Protein AF-A0A497MTV1-F1 (afdb_monomer_lite)

Radius of gyration: 14.75 Å; chains: 1; bounding box: 33×28×39 Å

pLDDT: mean 92.07, std 5.86, range [57.56, 97.12]

Foldseek 3Di:
DVLVVLVVVCVVCVVVVHQAADEQAQDDPVRVVVSCVSDDVVRYLFYHHRDPLQVVCVVVVHDPPDDDVRVVSSVVSVVVVVVD

Sequence (84 aa):
ESVRLSKLILEMAGKLGKPAYLVLNKVDREAARLLLEQVDKEKVLAVIPQSREIFLACLKGEEVDVQLGEVEKLADRLLSLLSR

Secondary structure (DSSP, 8-state):
-HHHHHHHHHHHHHHTT----EEEEEE-HHHHHHHHHHS-GGGEEEEEE--HHHHHHHHHT-------HHHHHHHHHHHHHHT-

Structure (mmCIF, N/CA/C/O backbone):
data_AF-A0A497MTV1-F1
#
_entry.id   AF-A0A497MTV1-F1
#
loop_
_atom_site.group_PDB
_atom_site.id
_atom_site.type_symbol
_atom_site.label_atom_id
_atom_site.label_alt_id
_atom_site.label_comp_id
_atom_site.label_asym_id
_atom_site.label_entity_id
_atom_site.label_seq_id
_atom_site.pdbx_PDB_ins_code
_atom_site.Cartn_x
_atom_site.Cartn_y
_atom_site.Cartn_z
_atom_site.occupancy
_atom_site.B_iso_or_equiv
_atom_site.auth_seq_id
_atom_site.auth_comp_id
_atom_site.auth_asym_id
_atom_site.auth_atom_id
_atom_site.pdbx_PDB_model_num
ATOM 1 N N . GLU A 1 1 ? 12.827 0.015 10.513 1.00 69.69 1 GLU A N 1
ATOM 2 C CA . GLU A 1 1 ? 12.580 1.476 10.525 1.00 69.69 1 GLU A CA 1
ATOM 3 C C . GLU A 1 1 ? 11.244 1.933 9.943 1.00 69.69 1 GLU A C 1
ATOM 5 O O . GLU A 1 1 ? 10.488 2.529 10.701 1.00 69.69 1 GLU A O 1
ATOM 10 N N . SER A 1 2 ? 10.899 1.655 8.677 1.00 81.25 2 SER A N 1
ATOM 11 C CA . SER A 1 2 ? 9.661 2.173 8.046 1.00 81.25 2 SER A CA 1
ATOM 12 C C . SER A 1 2 ? 8.381 1.895 8.851 1.00 81.25 2 SER A C 1
ATOM 14 O O . SER A 1 2 ? 7.632 2.821 9.136 1.00 81.25 2 SER A O 1
ATOM 16 N N . VAL A 1 3 ? 8.177 0.658 9.319 1.00 90.19 3 VAL A N 1
ATOM 17 C CA . VAL A 1 3 ? 7.004 0.274 10.133 1.00 90.19 3 VAL A CA 1
ATOM 18 C C . VAL A 1 3 ? 6.906 1.069 11.438 1.00 90.19 3 VAL A C 1
ATOM 20 O O . VAL A 1 3 ? 5.831 1.546 11.801 1.00 90.19 3 VAL A O 1
ATOM 23 N N . ARG A 1 4 ? 8.026 1.228 12.154 1.00 92.38 4 ARG A N 1
ATOM 24 C CA . ARG A 1 4 ? 8.071 1.965 13.427 1.00 92.38 4 ARG A CA 1
ATOM 25 C C . ARG A 1 4 ? 7.708 3.433 13.213 1.00 92.38 4 ARG A C 1
ATOM 27 O O . ARG A 1 4 ? 6.911 3.979 13.971 1.00 92.38 4 ARG A O 1
ATOM 34 N N . LEU A 1 5 ? 8.248 4.043 12.159 1.00 93.88 5 LEU A N 1
ATOM 35 C CA . LEU A 1 5 ? 7.948 5.424 11.796 1.00 93.88 5 LEU A CA 1
ATOM 36 C C . LEU A 1 5 ? 6.476 5.598 11.395 1.00 93.88 5 LEU A C 1
ATOM 38 O O . LEU A 1 5 ? 5.822 6.524 11.865 1.00 93.88 5 LEU A O 1
ATOM 42 N N . SER A 1 6 ? 5.929 4.684 10.591 1.00 93.75 6 SER A N 1
ATOM 43 C CA . SER A 1 6 ? 4.514 4.710 10.210 1.00 93.75 6 SER A CA 1
ATOM 44 C C . SER A 1 6 ? 3.585 4.640 11.425 1.00 93.75 6 SER A C 1
ATOM 46 O O . SER A 1 6 ? 2.614 5.390 11.481 1.00 93.75 6 SER A O 1
ATOM 48 N N . LYS A 1 7 ? 3.895 3.806 12.429 1.00 93.94 7 LYS A N 1
ATOM 49 C CA . LYS A 1 7 ? 3.125 3.748 13.686 1.00 93.94 7 LYS A CA 1
ATOM 50 C C . LYS A 1 7 ? 3.144 5.078 14.438 1.00 93.94 7 LYS A C 1
ATOM 52 O O . LYS A 1 7 ? 2.090 5.542 14.860 1.00 93.94 7 LYS A O 1
ATOM 57 N N . LEU A 1 8 ? 4.313 5.712 14.543 1.00 95.00 8 LEU A N 1
ATOM 58 C CA . LEU A 1 8 ? 4.446 7.022 15.183 1.00 95.00 8 LEU A CA 1
ATOM 59 C C . LEU A 1 8 ? 3.614 8.092 14.459 1.00 95.00 8 LEU A C 1
ATOM 61 O O . LEU A 1 8 ? 2.913 8.866 15.104 1.00 95.00 8 LEU A O 1
ATOM 65 N N . ILE A 1 9 ? 3.638 8.107 13.122 1.00 95.12 9 ILE A N 1
ATOM 66 C CA . ILE A 1 9 ? 2.841 9.046 12.318 1.00 95.12 9 ILE A CA 1
ATOM 67 C C . ILE A 1 9 ? 1.339 8.832 12.551 1.00 95.12 9 ILE A C 1
ATOM 69 O O . ILE A 1 9 ? 0.612 9.807 12.737 1.00 95.12 9 ILE A O 1
ATOM 73 N N . LEU A 1 10 ? 0.870 7.579 12.579 1.00 95.50 10 LEU A N 1
ATOM 74 C CA . LEU A 1 10 ? -0.535 7.266 12.865 1.00 95.50 10 LEU A CA 1
ATOM 75 C C . LEU A 1 10 ? -0.952 7.730 14.267 1.00 95.50 10 LEU A C 1
ATOM 77 O O . LEU A 1 10 ? -2.031 8.299 14.427 1.00 95.50 10 LEU A O 1
ATOM 81 N N . GLU A 1 11 ? -0.094 7.531 15.269 1.00 95.44 11 GLU A N 1
ATOM 82 C CA . GLU A 1 11 ? -0.331 8.005 16.635 1.00 95.44 11 GLU A CA 1
ATOM 83 C C . GLU A 1 11 ? -0.416 9.538 16.690 1.00 95.44 11 GLU A C 1
ATOM 85 O O . GLU A 1 11 ? -1.350 10.094 17.271 1.00 95.44 11 GLU A O 1
ATOM 90 N N . MET A 1 12 ? 0.529 10.233 16.050 1.00 97.12 12 MET A N 1
ATOM 91 C CA . MET A 1 12 ? 0.545 11.696 15.982 1.00 97.12 12 MET A CA 1
ATOM 92 C C . MET A 1 12 ? -0.700 12.249 15.285 1.00 97.12 12 MET A C 1
ATOM 94 O O . MET A 1 12 ? -1.315 13.189 15.785 1.00 97.12 12 MET A O 1
ATOM 98 N N . ALA A 1 13 ? -1.102 11.657 14.159 1.00 96.00 13 ALA A N 1
ATOM 99 C CA . ALA A 1 13 ? -2.313 12.051 13.448 1.00 96.00 13 ALA A CA 1
ATOM 100 C C . ALA A 1 13 ? -3.568 11.849 14.312 1.00 96.00 13 ALA A C 1
ATOM 102 O O . ALA A 1 13 ? -4.405 12.750 14.393 1.00 96.00 13 ALA A O 1
ATOM 103 N N . GLY A 1 14 ? -3.647 10.725 15.036 1.00 95.06 14 GLY A N 1
ATOM 104 C CA . GLY A 1 14 ? -4.718 10.447 15.994 1.00 95.06 14 GLY A CA 1
ATOM 105 C C . GLY A 1 14 ? -4.814 11.496 17.104 1.00 95.06 14 GLY A C 1
ATOM 106 O O . GLY A 1 14 ? -5.902 12.000 17.368 1.00 95.06 14 GLY A O 1
ATOM 107 N N . LYS A 1 15 ? -3.680 11.905 17.693 1.00 97.12 15 LYS A N 1
ATOM 108 C CA . LYS A 1 15 ? -3.633 12.983 18.704 1.00 97.12 15 LYS A CA 1
ATOM 109 C C . LYS A 1 15 ? -4.108 14.336 18.167 1.00 97.12 15 LYS A C 1
ATOM 111 O O . LYS A 1 15 ? -4.636 15.138 18.926 1.00 97.12 15 LYS A O 1
ATOM 116 N N . LEU A 1 16 ? -3.931 14.584 16.870 1.00 96.44 16 LEU A N 1
ATOM 117 C CA . LEU A 1 16 ? -4.386 15.799 16.189 1.00 96.44 16 LEU A CA 1
ATOM 118 C C . LEU A 1 16 ? -5.832 15.704 15.674 1.00 96.44 16 LEU A C 1
ATOM 120 O O . LEU A 1 16 ? -6.299 16.638 15.026 1.00 96.44 16 LEU A O 1
ATOM 124 N N . GLY A 1 17 ? -6.525 14.581 15.899 1.00 94.50 17 GLY A N 1
ATOM 125 C CA . GLY A 1 17 ? -7.867 14.345 15.364 1.00 94.50 17 GLY A CA 1
ATOM 126 C C . GLY A 1 17 ? -7.914 14.269 13.834 1.00 94.50 17 GLY A C 1
ATOM 127 O O . GLY A 1 17 ? -8.978 14.446 13.246 1.00 94.50 17 GLY A O 1
ATOM 128 N N . LYS A 1 18 ? -6.774 14.030 13.171 1.00 93.25 18 LYS A N 1
ATOM 129 C CA . LYS A 1 18 ? -6.691 13.926 11.710 1.00 93.25 18 LYS A CA 1
ATOM 130 C C . LYS A 1 18 ? -6.650 12.459 11.283 1.00 93.25 18 LYS A C 1
ATOM 132 O O . LYS A 1 18 ? -5.864 11.688 11.839 1.00 93.25 18 LYS A O 1
ATOM 137 N N . PRO A 1 19 ? -7.443 12.049 10.279 1.00 91.81 19 PRO A N 1
ATOM 138 C CA . PRO A 1 19 ? -7.341 10.702 9.746 1.00 91.81 19 PRO A CA 1
ATOM 139 C C . PRO A 1 19 ? -5.987 10.521 9.048 1.00 91.81 19 PRO A C 1
ATOM 141 O O . PRO A 1 19 ? -5.539 11.380 8.292 1.00 91.81 19 PRO A O 1
ATOM 144 N N . ALA A 1 20 ? -5.346 9.384 9.297 1.00 94.25 20 ALA A N 1
ATOM 145 C CA . ALA A 1 20 ? -4.135 8.962 8.610 1.00 94.25 20 ALA A CA 1
ATOM 146 C C . ALA A 1 20 ? -4.246 7.487 8.237 1.00 94.25 20 ALA A C 1
ATOM 148 O O . ALA A 1 20 ? -4.855 6.693 8.963 1.00 94.25 20 ALA A O 1
ATOM 149 N N . TYR A 1 21 ? -3.642 7.153 7.103 1.00 95.19 21 TYR A N 1
ATOM 150 C CA . TYR A 1 21 ? -3.717 5.846 6.475 1.00 95.19 21 TYR A CA 1
ATOM 151 C C . TYR A 1 21 ? -2.358 5.442 5.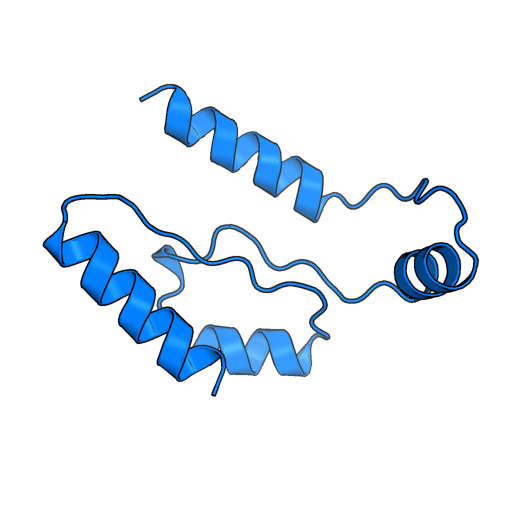898 1.00 95.19 21 TYR A C 1
ATOM 153 O O . TYR A 1 21 ? -1.451 6.265 5.774 1.00 95.19 21 TYR A O 1
ATOM 161 N N . LEU A 1 22 ? -2.227 4.171 5.534 1.00 95.69 22 LEU A N 1
ATOM 162 C CA . LEU A 1 22 ? -1.020 3.563 4.994 1.00 95.69 22 LEU A CA 1
ATOM 163 C C . LEU A 1 22 ? -1.258 3.052 3.573 1.00 95.69 22 LEU A C 1
ATOM 165 O O . LEU A 1 22 ? -2.321 2.521 3.256 1.00 95.69 22 LEU A O 1
ATOM 169 N N . VAL A 1 23 ? -0.228 3.148 2.737 1.00 96.12 23 VAL A N 1
ATOM 170 C CA . VAL A 1 23 ? -0.153 2.476 1.436 1.00 96.12 23 VAL A CA 1
ATOM 171 C C . VAL A 1 23 ? 1.129 1.658 1.425 1.00 96.12 23 VAL A C 1
ATOM 173 O O . VAL A 1 23 ? 2.220 2.206 1.594 1.00 96.12 23 VAL A O 1
ATOM 176 N N . LEU A 1 24 ? 1.007 0.343 1.253 1.00 95.50 24 LEU A N 1
ATOM 177 C CA . LEU A 1 24 ? 2.164 -0.542 1.139 1.00 95.50 24 LEU A CA 1
ATOM 178 C C . LEU A 1 24 ? 2.636 -0.524 -0.314 1.00 95.50 24 LEU A C 1
ATOM 180 O O . LEU A 1 24 ? 2.083 -1.225 -1.151 1.00 95.50 24 LEU A O 1
ATOM 184 N N . ASN A 1 25 ? 3.605 0.334 -0.622 1.00 94.06 25 ASN A N 1
ATOM 185 C CA . ASN A 1 25 ? 4.039 0.599 -1.993 1.00 94.06 25 ASN A CA 1
ATOM 186 C C . ASN A 1 25 ? 5.300 -0.185 -2.386 1.00 94.06 25 ASN A C 1
ATOM 188 O O . ASN A 1 25 ? 6.202 -0.337 -1.565 1.00 94.06 25 ASN A O 1
ATOM 192 N N . LYS A 1 26 ? 5.401 -0.576 -3.664 1.00 92.81 26 LYS A N 1
ATOM 193 C CA . LYS A 1 26 ? 6.555 -1.267 -4.270 1.00 92.81 26 LYS A CA 1
ATOM 194 C C . LYS A 1 26 ? 6.962 -2.536 -3.514 1.00 92.81 26 LYS A C 1
ATOM 196 O O . LYS A 1 26 ? 8.149 -2.795 -3.335 1.00 92.81 26 LYS A O 1
ATOM 201 N N . VAL A 1 27 ? 5.983 -3.310 -3.057 1.00 94.25 27 VAL A N 1
ATOM 202 C CA . VAL A 1 27 ? 6.227 -4.532 -2.279 1.00 94.25 27 VAL A CA 1
ATOM 203 C C . VAL A 1 27 ? 6.077 -5.778 -3.144 1.00 94.25 27 VAL A C 1
ATOM 205 O O . VAL A 1 27 ? 5.209 -5.844 -4.013 1.00 94.25 27 VAL A O 1
ATOM 208 N N . ASP A 1 28 ? 6.909 -6.787 -2.910 1.00 95.38 28 ASP A N 1
ATOM 209 C CA . ASP A 1 28 ? 6.625 -8.141 -3.382 1.00 95.38 28 ASP A CA 1
ATOM 210 C C . ASP A 1 28 ? 5.618 -8.845 -2.447 1.00 95.38 28 ASP A C 1
ATOM 212 O O . ASP A 1 28 ? 5.148 -8.280 -1.453 1.00 95.38 28 ASP A O 1
ATOM 216 N N . ARG A 1 29 ? 5.254 -10.091 -2.773 1.00 93.94 29 ARG A N 1
ATOM 217 C CA . ARG A 1 29 ? 4.263 -10.861 -2.003 1.00 93.94 29 ARG A CA 1
ATOM 218 C C . ARG A 1 29 ? 4.713 -11.158 -0.572 1.00 93.94 29 ARG A C 1
ATOM 220 O O . ARG A 1 29 ? 3.876 -11.163 0.330 1.00 93.94 29 ARG A O 1
ATOM 227 N N . GLU A 1 30 ? 5.996 -11.436 -0.366 1.00 95.12 30 GLU A N 1
ATOM 228 C CA . GLU A 1 30 ? 6.534 -11.783 0.949 1.00 95.12 30 GLU A CA 1
ATOM 229 C C . GLU A 1 30 ? 6.603 -10.538 1.833 1.00 95.12 30 GLU A C 1
ATOM 231 O O . GLU A 1 30 ? 6.053 -10.525 2.937 1.00 95.12 30 GLU A O 1
ATOM 236 N N . ALA A 1 31 ? 7.167 -9.453 1.303 1.00 93.50 31 ALA A N 1
ATOM 237 C CA . ALA A 1 31 ? 7.218 -8.159 1.962 1.00 93.50 31 ALA A CA 1
ATOM 238 C C . ALA A 1 31 ? 5.813 -7.644 2.304 1.00 93.50 31 ALA A C 1
ATOM 240 O O . ALA A 1 31 ? 5.583 -7.192 3.427 1.00 93.50 31 ALA A O 1
ATOM 241 N N . ALA A 1 32 ? 4.848 -7.755 1.383 1.00 94.75 32 ALA A N 1
ATOM 242 C CA . ALA A 1 32 ? 3.460 -7.372 1.637 1.00 94.75 32 ALA A CA 1
ATOM 243 C C . ALA A 1 32 ? 2.864 -8.146 2.820 1.00 94.75 32 ALA A C 1
ATOM 245 O O . ALA A 1 32 ? 2.260 -7.542 3.708 1.00 94.75 32 ALA A O 1
ATOM 246 N N . ARG A 1 33 ? 3.063 -9.469 2.861 1.00 95.12 33 ARG A N 1
ATOM 247 C CA . ARG A 1 33 ? 2.575 -10.318 3.953 1.00 95.12 33 ARG A CA 1
ATOM 248 C C . ARG A 1 33 ? 3.172 -9.899 5.295 1.00 95.12 33 ARG A C 1
ATOM 250 O O . ARG A 1 33 ? 2.419 -9.654 6.233 1.00 95.12 33 ARG A O 1
ATOM 257 N N . LEU A 1 34 ? 4.496 -9.766 5.366 1.00 93.44 34 LEU A N 1
ATOM 258 C CA . LEU A 1 34 ? 5.195 -9.387 6.596 1.00 93.44 34 LEU A CA 1
ATOM 259 C C . LEU A 1 34 ? 4.767 -8.000 7.093 1.00 93.44 34 LEU A C 1
ATOM 261 O O . LEU A 1 34 ? 4.558 -7.804 8.288 1.00 93.44 34 LEU A O 1
ATOM 265 N N . LEU A 1 35 ? 4.593 -7.033 6.189 1.00 93.81 35 LEU A N 1
ATOM 266 C CA . LEU A 1 35 ? 4.152 -5.687 6.556 1.00 93.81 35 LEU A CA 1
ATOM 267 C C . LEU A 1 35 ? 2.707 -5.680 7.068 1.00 93.81 35 LEU A C 1
ATOM 269 O O . LEU A 1 35 ? 2.435 -5.037 8.080 1.00 93.81 35 LEU A O 1
ATOM 273 N N . LEU A 1 36 ? 1.802 -6.429 6.427 1.00 94.06 36 LEU A N 1
ATOM 274 C CA . LEU A 1 36 ? 0.402 -6.566 6.850 1.00 94.06 36 LEU A CA 1
ATOM 275 C C . LEU A 1 36 ? 0.237 -7.244 8.217 1.00 94.06 36 LEU A C 1
ATOM 277 O O . LEU A 1 36 ? -0.789 -7.048 8.866 1.00 94.06 36 LEU A O 1
ATOM 281 N N . GLU A 1 37 ? 1.207 -8.046 8.656 1.00 94.19 37 GLU A N 1
ATOM 282 C CA . GLU A 1 37 ? 1.230 -8.637 10.001 1.00 94.19 37 GLU A CA 1
ATOM 283 C C . GLU A 1 37 ? 1.693 -7.633 11.073 1.00 94.19 37 GLU A C 1
ATOM 285 O O . GLU A 1 37 ? 1.390 -7.801 12.253 1.00 94.19 37 GLU A O 1
ATOM 290 N N . GLN A 1 38 ? 2.398 -6.565 10.684 1.00 93.06 38 GLN A N 1
ATOM 291 C CA . GLN A 1 38 ? 2.979 -5.600 11.622 1.00 93.06 38 GLN A CA 1
ATOM 292 C C . GLN A 1 38 ? 2.200 -4.288 11.757 1.00 93.06 38 GLN A C 1
ATOM 294 O O . GLN A 1 38 ? 2.474 -3.524 12.694 1.00 93.06 38 GLN A O 1
ATOM 299 N N . VAL A 1 39 ? 1.269 -4.001 10.846 1.00 91.62 39 VAL A N 1
ATOM 300 C CA . VAL A 1 39 ? 0.456 -2.775 10.836 1.00 91.62 39 VAL A CA 1
ATOM 301 C C . VAL A 1 39 ? -1.025 -3.077 11.046 1.00 91.62 39 VAL A C 1
ATOM 303 O O . VAL A 1 39 ? -1.485 -4.194 10.826 1.00 91.62 39 VAL A O 1
ATOM 306 N N . ASP A 1 40 ? -1.782 -2.061 11.454 1.00 91.75 40 ASP A N 1
ATOM 307 C CA . ASP A 1 40 ? -3.240 -2.145 11.491 1.00 91.75 40 ASP A CA 1
ATOM 308 C C . ASP A 1 40 ? -3.795 -2.215 10.060 1.00 91.75 40 ASP A C 1
ATOM 310 O O . ASP A 1 40 ? -3.641 -1.276 9.274 1.00 91.75 40 ASP A O 1
ATOM 314 N N . LYS A 1 41 ? -4.432 -3.339 9.720 1.00 91.31 41 LYS A N 1
ATOM 315 C CA . LYS A 1 41 ? -4.968 -3.607 8.379 1.00 91.31 41 LYS A CA 1
ATOM 316 C C . LYS A 1 41 ? -6.102 -2.656 8.004 1.00 91.31 41 LYS A C 1
ATOM 318 O O . LYS A 1 41 ? -6.217 -2.310 6.832 1.00 91.31 41 LYS A O 1
ATOM 323 N N . GLU A 1 42 ? -6.869 -2.167 8.976 1.00 91.75 42 GLU A N 1
ATOM 324 C CA . GLU A 1 42 ? -7.942 -1.189 8.742 1.00 91.75 42 GLU A CA 1
ATOM 325 C C . GLU A 1 42 ? -7.385 0.161 8.266 1.00 91.75 42 GLU A C 1
ATOM 327 O O . GLU A 1 42 ? -8.048 0.919 7.557 1.00 91.75 42 GLU A O 1
ATOM 332 N N . LYS A 1 43 ? -6.127 0.458 8.613 1.00 93.88 43 LYS A N 1
ATOM 333 C CA . LYS A 1 43 ? -5.424 1.672 8.187 1.00 93.88 43 LYS A CA 1
ATOM 334 C C . LYS A 1 43 ? -4.786 1.538 6.810 1.00 93.88 43 LYS A C 1
ATOM 336 O O . LYS A 1 43 ? -4.331 2.550 6.283 1.00 93.88 43 LYS A O 1
ATOM 341 N N . VAL A 1 44 ? -4.737 0.348 6.211 1.00 95.38 44 VAL A N 1
ATOM 342 C CA . VAL A 1 44 ? -4.131 0.138 4.890 1.00 95.38 44 VAL A CA 1
ATOM 343 C C . VAL A 1 44 ? -5.157 0.422 3.792 1.00 95.38 44 VAL A C 1
ATOM 345 O O . VAL A 1 44 ? -6.180 -0.255 3.686 1.00 95.38 44 VAL A O 1
ATOM 348 N N . LEU A 1 45 ? -4.882 1.422 2.948 1.00 95.62 45 LEU A N 1
ATOM 349 C CA . LEU A 1 45 ? -5.747 1.766 1.818 1.00 95.62 45 LEU A CA 1
ATOM 350 C C . LEU A 1 45 ? -5.511 0.896 0.595 1.00 95.62 45 LEU A C 1
ATOM 352 O O . LEU A 1 45 ? -6.478 0.541 -0.074 1.00 95.62 45 LEU A O 1
ATOM 356 N N . ALA A 1 46 ? -4.252 0.553 0.332 1.00 96.00 46 ALA A N 1
ATOM 357 C CA . ALA A 1 46 ? -3.855 -0.260 -0.804 1.00 96.00 46 ALA A CA 1
ATOM 358 C C . ALA A 1 46 ? -2.501 -0.937 -0.565 1.00 96.00 46 ALA A C 1
ATOM 360 O O . ALA A 1 46 ? -1.675 -0.478 0.233 1.00 96.00 46 ALA A O 1
ATOM 361 N N . VAL A 1 47 ? -2.280 -2.010 -1.320 1.00 95.75 47 VAL A N 1
ATOM 362 C CA . VAL A 1 47 ? -0.989 -2.676 -1.484 1.00 95.75 47 VAL A CA 1
ATOM 363 C C . VAL A 1 47 ? -0.639 -2.571 -2.961 1.00 95.75 47 VAL A C 1
ATOM 365 O O . VAL A 1 47 ? -1.350 -3.129 -3.786 1.00 95.75 47 VAL A O 1
ATOM 368 N N . ILE A 1 48 ? 0.411 -1.825 -3.292 1.00 95.19 48 ILE A N 1
ATOM 369 C CA . ILE A 1 48 ? 0.861 -1.610 -4.668 1.00 95.19 48 ILE A CA 1
ATOM 370 C C . ILE A 1 48 ? 2.085 -2.501 -4.895 1.00 95.19 48 ILE A C 1
ATOM 372 O O . ILE A 1 48 ? 3.116 -2.293 -4.237 1.00 95.19 48 ILE A O 1
ATOM 376 N N . PRO A 1 49 ? 1.996 -3.498 -5.791 1.00 93.62 49 PRO A N 1
ATOM 377 C CA . PRO A 1 49 ? 3.095 -4.415 -6.023 1.00 93.62 49 PRO A CA 1
ATOM 378 C C . PRO A 1 49 ? 4.286 -3.707 -6.673 1.00 93.62 49 PRO A C 1
ATOM 380 O O . PRO A 1 49 ? 4.148 -2.692 -7.360 1.00 93.62 49 PRO A O 1
ATOM 383 N N . GLN A 1 50 ? 5.483 -4.257 -6.491 1.00 93.19 50 GLN A N 1
ATOM 384 C CA . GLN A 1 50 ? 6.624 -3.834 -7.293 1.00 93.19 50 GLN A CA 1
ATOM 385 C C . GLN A 1 50 ? 6.386 -4.184 -8.770 1.00 93.19 50 GLN A C 1
ATOM 387 O O . GLN A 1 50 ? 6.147 -5.341 -9.110 1.00 93.19 50 GLN A O 1
ATOM 392 N N . SER A 1 51 ? 6.517 -3.192 -9.653 1.00 92.00 51 SER A N 1
ATOM 393 C CA . SER A 1 51 ? 6.527 -3.392 -11.104 1.00 92.00 51 SER A CA 1
ATOM 394 C C . SER A 1 51 ? 7.919 -3.113 -11.661 1.00 92.00 51 SER A C 1
ATOM 396 O O . SER A 1 51 ? 8.472 -2.021 -11.493 1.00 92.00 51 SER A O 1
ATOM 398 N N . ARG A 1 52 ? 8.494 -4.116 -12.332 1.00 91.19 52 ARG A N 1
ATOM 399 C CA . ARG A 1 52 ? 9.786 -3.984 -13.018 1.00 91.19 52 ARG A CA 1
ATOM 400 C C . ARG A 1 52 ? 9.704 -2.995 -14.177 1.00 91.19 52 ARG A C 1
ATOM 402 O O . ARG A 1 52 ? 10.662 -2.270 -14.410 1.00 91.19 52 ARG A O 1
ATOM 409 N N . GLU A 1 53 ? 8.578 -2.969 -14.874 1.00 91.88 53 GLU A N 1
ATOM 410 C CA . GLU A 1 53 ? 8.325 -2.053 -15.983 1.00 91.88 53 GLU A CA 1
ATOM 411 C C . GLU A 1 53 ? 8.362 -0.599 -15.515 1.00 91.88 53 GLU A C 1
ATOM 413 O O . GLU A 1 53 ? 9.177 0.175 -16.009 1.00 91.88 53 GLU A O 1
ATOM 418 N N . ILE A 1 54 ? 7.601 -0.271 -14.463 1.00 92.31 54 ILE A N 1
ATOM 419 C CA . ILE A 1 54 ? 7.610 1.066 -13.850 1.00 92.31 54 ILE A CA 1
ATOM 420 C C . ILE A 1 54 ? 9.016 1.430 -13.381 1.00 92.31 54 ILE A C 1
ATOM 422 O O . ILE A 1 54 ? 9.489 2.537 -13.617 1.00 92.31 54 ILE A O 1
ATOM 426 N N . PHE A 1 55 ? 9.710 0.494 -12.729 1.00 92.31 55 PHE A N 1
ATOM 427 C CA . PHE A 1 55 ? 11.074 0.726 -12.267 1.00 92.31 55 PHE A CA 1
ATOM 428 C C . PHE A 1 55 ? 12.028 1.076 -13.419 1.00 92.31 55 PHE A C 1
ATOM 430 O O . PHE A 1 55 ? 12.799 2.026 -13.300 1.00 92.31 55 PHE A O 1
ATOM 437 N N . LEU A 1 56 ? 11.961 0.346 -14.537 1.00 93.75 56 LEU A N 1
ATOM 438 C CA . LEU A 1 56 ? 12.800 0.599 -15.708 1.00 93.75 56 LEU A CA 1
ATOM 439 C C . LEU A 1 56 ? 12.432 1.908 -16.416 1.00 93.75 56 LEU A C 1
ATOM 441 O O . LEU A 1 56 ? 13.343 2.658 -16.760 1.00 93.75 56 LEU A O 1
ATOM 445 N N . ALA A 1 57 ? 11.142 2.208 -16.586 1.00 93.00 57 ALA A N 1
ATOM 446 C CA . ALA A 1 57 ? 10.684 3.470 -17.167 1.00 93.00 57 ALA A CA 1
ATOM 447 C C . ALA A 1 57 ? 11.186 4.669 -16.344 1.00 93.00 57 ALA A C 1
ATOM 449 O O . ALA A 1 57 ? 11.800 5.587 -16.888 1.00 93.00 57 ALA A O 1
ATOM 450 N N . CYS A 1 58 ? 11.068 4.603 -15.009 1.00 91.69 58 CYS A N 1
ATOM 451 C CA . CYS A 1 58 ? 11.604 5.632 -14.115 1.00 91.69 58 CYS A CA 1
ATOM 452 C C . CYS A 1 58 ? 13.124 5.817 -14.248 1.00 91.69 58 CYS A C 1
ATOM 454 O O . CYS A 1 58 ? 13.601 6.946 -14.181 1.00 91.69 58 CYS A O 1
ATOM 456 N N . LEU A 1 59 ? 13.896 4.737 -14.429 1.00 95.62 59 LEU A N 1
ATOM 457 C CA . LEU A 1 59 ? 15.351 4.836 -14.611 1.00 95.62 59 LEU A CA 1
ATOM 458 C C . LEU A 1 59 ? 15.743 5.467 -15.950 1.00 95.62 59 LEU A C 1
ATOM 460 O O . LEU A 1 59 ? 16.785 6.112 -16.036 1.00 95.62 59 LEU A O 1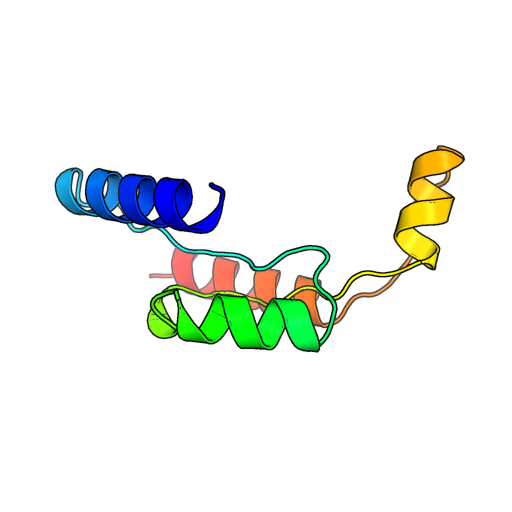
ATOM 464 N N . LYS A 1 60 ? 14.928 5.270 -16.986 1.00 95.69 60 LYS A N 1
ATOM 465 C CA . LYS A 1 60 ? 15.167 5.819 -18.324 1.00 95.69 60 LYS A CA 1
ATOM 466 C C . LYS A 1 60 ? 14.612 7.234 -18.510 1.00 95.69 60 LYS A C 1
ATOM 468 O O . LYS A 1 60 ? 14.907 7.859 -19.522 1.00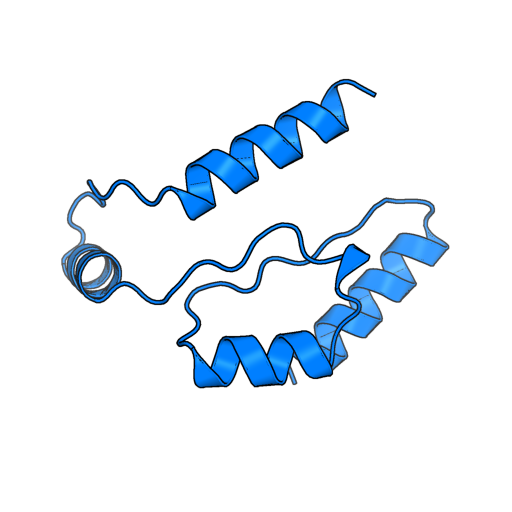 95.69 60 LYS A O 1
ATOM 473 N N . GLY A 1 61 ? 13.827 7.734 -17.552 1.00 94.62 61 GLY A N 1
ATOM 474 C CA . GLY A 1 61 ? 13.096 8.995 -17.696 1.00 94.62 61 GLY A CA 1
ATOM 475 C C . GLY A 1 61 ? 11.959 8.909 -18.717 1.00 94.62 61 GLY A C 1
ATOM 476 O O . GL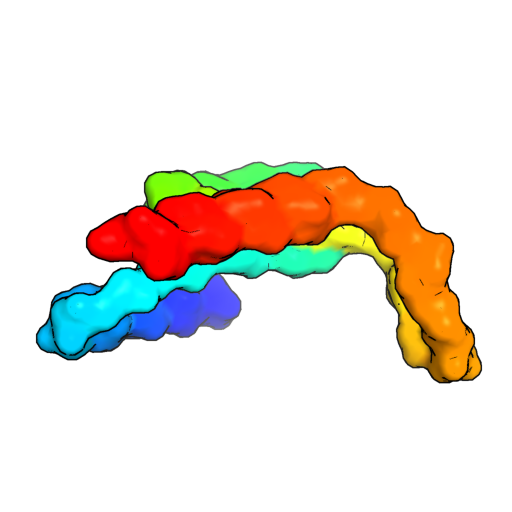Y A 1 61 ? 11.575 9.924 -19.288 1.00 94.62 61 GLY A O 1
ATOM 477 N N . GLU A 1 62 ? 11.456 7.701 -18.970 1.00 94.50 62 GLU A N 1
ATOM 478 C CA . GLU A 1 62 ? 10.331 7.450 -19.867 1.00 94.50 62 GLU A CA 1
ATOM 479 C C . GLU A 1 62 ? 9.006 7.640 -19.116 1.00 94.50 62 GLU A C 1
ATOM 481 O O . GLU A 1 62 ? 8.935 7.500 -17.889 1.00 94.50 62 GLU A O 1
ATOM 486 N N . GLU A 1 63 ? 7.948 7.965 -19.858 1.00 91.06 63 GLU A N 1
ATOM 487 C CA . GLU A 1 63 ? 6.599 8.047 -19.307 1.00 91.06 63 GLU A CA 1
ATOM 488 C C . GLU A 1 63 ? 6.165 6.685 -18.750 1.00 91.06 63 GLU A C 1
ATOM 490 O O . GLU A 1 63 ? 6.416 5.631 -19.339 1.00 91.06 63 GLU A O 1
ATOM 495 N N . VAL A 1 64 ? 5.530 6.704 -17.578 1.00 87.88 64 VAL A N 1
ATOM 496 C CA . VAL A 1 64 ? 5.018 5.496 -16.929 1.00 87.88 64 VAL A CA 1
ATOM 497 C C . VAL A 1 64 ? 3.606 5.240 -17.450 1.00 87.88 64 VAL A C 1
ATOM 499 O O . VAL A 1 64 ? 2.627 5.595 -16.800 1.00 87.88 64 VAL A O 1
ATOM 502 N N . ASP A 1 65 ? 3.512 4.626 -18.627 1.00 82.12 65 ASP A N 1
ATOM 503 C CA . ASP A 1 65 ? 2.242 4.243 -19.258 1.00 82.12 65 ASP A CA 1
ATOM 504 C C . ASP A 1 65 ? 1.817 2.829 -18.832 1.00 82.12 65 ASP A C 1
ATOM 506 O O . ASP A 1 65 ? 1.781 1.886 -19.619 1.00 82.12 65 ASP A O 1
ATOM 510 N N . VAL A 1 66 ? 1.589 2.645 -17.528 1.00 79.75 66 VAL A N 1
ATOM 511 C CA . VAL A 1 66 ? 1.246 1.334 -16.960 1.00 79.75 66 VAL A CA 1
ATOM 512 C C . VAL A 1 66 ? -0.030 1.446 -16.143 1.00 79.75 66 VAL A C 1
ATOM 514 O O . VAL A 1 66 ? -0.097 2.196 -15.167 1.00 79.75 66 VAL A O 1
ATOM 517 N N . GLN A 1 67 ? -1.039 0.657 -16.507 1.00 81.94 67 GLN A N 1
ATOM 518 C CA . GLN A 1 67 ? -2.285 0.576 -15.751 1.00 81.94 67 GLN A CA 1
ATOM 519 C C . GLN A 1 67 ? -2.128 -0.380 -14.566 1.00 81.94 67 GLN A C 1
ATOM 521 O O . GLN A 1 67 ? -2.085 -1.601 -14.718 1.00 81.94 67 GLN A O 1
ATOM 526 N N . LEU A 1 68 ? -2.049 0.188 -13.363 1.00 85.50 68 LEU A N 1
ATOM 527 C CA . LEU A 1 68 ? -2.095 -0.556 -12.107 1.00 85.50 68 LEU A CA 1
ATOM 528 C C . LEU A 1 68 ? -3.489 -0.435 -11.493 1.00 85.50 68 LEU A C 1
ATOM 530 O O . LEU A 1 68 ? -3.831 0.599 -10.915 1.00 85.50 68 LEU A O 1
ATOM 534 N N . GLY A 1 69 ? -4.274 -1.512 -11.551 1.00 90.06 69 GLY A N 1
ATOM 535 C CA . GLY A 1 69 ? -5.624 -1.534 -10.979 1.00 90.06 69 GLY A CA 1
ATOM 536 C C . GLY A 1 69 ? -5.652 -1.260 -9.468 1.00 90.06 69 GLY A C 1
ATOM 537 O O . GLY A 1 69 ? -6.659 -0.808 -8.930 1.00 90.06 69 GLY A O 1
ATOM 538 N N . GLU A 1 70 ? -4.552 -1.495 -8.750 1.00 93.00 70 GLU A N 1
ATOM 539 C CA . GLU A 1 70 ? -4.400 -1.128 -7.340 1.00 93.00 70 GLU A CA 1
ATOM 540 C C . GLU A 1 70 ? -4.358 0.390 -7.126 1.00 93.00 70 GLU A C 1
ATOM 542 O O . GLU A 1 70 ? -4.839 0.868 -6.098 1.00 93.00 70 GLU A O 1
ATOM 547 N N . VAL A 1 71 ? -3.811 1.147 -8.083 1.00 92.12 71 VAL A N 1
ATOM 548 C CA . VAL A 1 71 ? -3.771 2.616 -8.039 1.00 92.12 71 VAL A CA 1
ATOM 549 C C . VAL A 1 71 ? -5.153 3.192 -8.332 1.00 92.12 71 VAL A C 1
ATOM 551 O O . VAL A 1 71 ? -5.587 4.092 -7.617 1.00 92.12 71 VAL A O 1
ATOM 554 N N . GLU A 1 72 ? -5.878 2.631 -9.302 1.00 92.81 72 GLU A N 1
ATOM 555 C CA . GLU A 1 72 ? -7.272 3.009 -9.583 1.00 92.81 72 GLU A CA 1
ATOM 556 C C . GLU A 1 72 ? -8.161 2.774 -8.356 1.00 92.81 72 GLU A C 1
ATOM 558 O O . GLU A 1 72 ? -8.797 3.699 -7.854 1.00 92.81 72 GLU A O 1
ATOM 563 N N . LYS A 1 73 ? -8.101 1.571 -7.771 1.00 93.75 73 LYS A N 1
ATOM 564 C CA . LYS A 1 73 ? -8.838 1.247 -6.538 1.00 93.75 73 LYS A CA 1
ATOM 565 C C . LYS A 1 73 ? -8.462 2.163 -5.376 1.00 93.75 73 LYS A C 1
ATOM 567 O O . LYS A 1 73 ? -9.322 2.501 -4.564 1.00 93.75 73 LYS A O 1
ATOM 572 N N . LEU A 1 74 ? -7.188 2.547 -5.260 1.00 95.31 74 LEU A N 1
ATOM 573 C CA . LEU A 1 74 ? -6.745 3.506 -4.249 1.00 95.31 74 LEU A CA 1
ATOM 574 C C . LEU A 1 74 ? -7.376 4.883 -4.485 1.00 95.31 74 LEU A C 1
ATOM 576 O O . LEU A 1 74 ? -7.856 5.487 -3.526 1.00 95.31 74 LEU A O 1
ATOM 580 N N . ALA A 1 75 ? -7.396 5.363 -5.730 1.00 94.12 75 ALA A N 1
ATOM 581 C CA . ALA A 1 75 ? -8.017 6.632 -6.093 1.00 94.12 75 ALA A CA 1
ATOM 582 C C . ALA A 1 75 ? -9.517 6.634 -5.759 1.00 94.12 75 ALA A C 1
ATOM 584 O O . ALA A 1 75 ? -9.977 7.539 -5.062 1.00 94.12 75 ALA A O 1
ATOM 585 N N . ASP A 1 76 ? -10.249 5.582 -6.134 1.00 94.38 76 ASP A N 1
ATOM 586 C CA . ASP A 1 76 ? -11.669 5.423 -5.793 1.00 94.38 76 ASP A CA 1
ATOM 587 C C . ASP A 1 76 ? -11.895 5.457 -4.277 1.00 94.38 76 ASP A C 1
ATOM 589 O O . ASP A 1 76 ? -12.785 6.147 -3.767 1.00 94.38 76 ASP A O 1
ATOM 593 N N . ARG A 1 77 ? -11.045 4.748 -3.522 1.00 92.88 77 ARG A N 1
ATOM 594 C CA . ARG A 1 77 ? -11.129 4.716 -2.059 1.00 92.88 77 ARG A CA 1
ATOM 595 C C . ARG A 1 77 ? -10.884 6.101 -1.463 1.00 92.88 77 ARG A C 1
ATOM 597 O O . ARG A 1 77 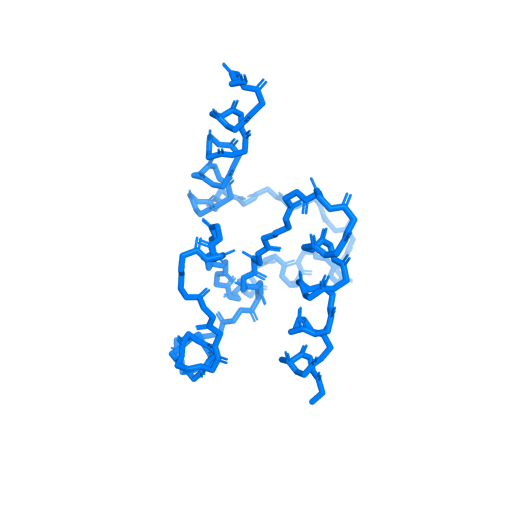? -11.629 6.505 -0.574 1.00 92.88 77 ARG A O 1
ATOM 604 N N . LEU A 1 78 ? -9.902 6.849 -1.966 1.00 94.00 78 LEU A N 1
ATOM 605 C CA . LEU A 1 78 ? -9.623 8.222 -1.535 1.00 94.00 78 LEU A CA 1
ATOM 606 C C . LEU A 1 78 ? -10.787 9.173 -1.846 1.00 94.00 78 LEU A C 1
ATOM 608 O O . LEU A 1 78 ? -11.201 9.925 -0.965 1.00 94.00 78 LEU A O 1
ATOM 612 N N . LEU A 1 79 ? -11.368 9.106 -3.046 1.00 94.69 79 LEU A N 1
ATOM 613 C CA . LEU A 1 79 ? -12.528 9.921 -3.428 1.00 94.69 79 LEU A CA 1
ATOM 614 C C . LEU A 1 79 ? -13.748 9.638 -2.538 1.00 94.69 79 LEU A C 1
ATOM 616 O O . LEU A 1 79 ? -14.449 10.564 -2.120 1.00 94.69 79 LEU A O 1
ATOM 620 N N . SER A 1 80 ? -13.961 8.372 -2.168 1.00 92.12 80 SER A N 1
ATOM 621 C CA . SER A 1 80 ? -15.041 7.983 -1.252 1.00 92.12 80 SER A CA 1
ATOM 622 C C . SER A 1 80 ? -14.875 8.551 0.166 1.00 92.12 80 SER A C 1
ATOM 624 O O . SER A 1 80 ? -15.868 8.774 0.858 1.00 92.12 80 SER A O 1
ATOM 626 N N . LEU A 1 81 ? -13.635 8.815 0.598 1.00 89.88 81 LEU A N 1
ATOM 627 C CA . LEU A 1 81 ? -13.336 9.412 1.903 1.00 89.88 81 LEU A CA 1
ATOM 628 C C . LEU A 1 81 ? -13.546 10.928 1.921 1.00 89.88 81 LEU A C 1
ATOM 630 O O . LEU A 1 81 ? -13.854 11.468 2.976 1.00 89.88 81 LEU A O 1
ATOM 634 N N . LEU A 1 82 ? -13.374 11.599 0.780 1.00 84.94 82 LEU A N 1
ATOM 635 C CA . LEU A 1 82 ? -13.569 13.049 0.640 1.00 84.94 82 LEU A CA 1
ATOM 636 C C . LEU A 1 82 ? -15.041 13.443 0.501 1.00 84.94 82 LEU A C 1
ATOM 638 O O . LEU A 1 82 ? -15.395 14.597 0.709 1.00 84.94 82 LEU A O 1
ATOM 642 N N . SER A 1 83 ? -15.885 12.484 0.127 1.00 78.94 83 SER A N 1
ATOM 643 C CA . SER A 1 83 ? -17.325 12.679 -0.067 1.00 78.94 83 SER A CA 1
ATOM 644 C C . SER A 1 83 ? -18.132 12.503 1.233 1.00 78.94 83 SER A C 1
ATOM 646 O O . SER A 1 83 ? -19.356 12.394 1.180 1.00 78.94 83 SER A 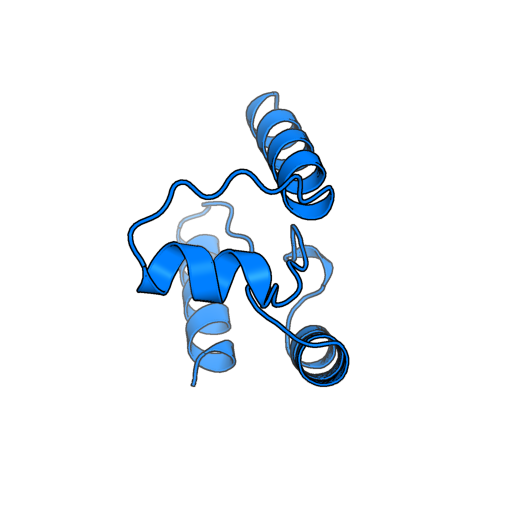O 1
ATOM 648 N N . ARG A 1 84 ? -17.453 12.421 2.385 1.00 57.56 84 ARG A N 1
ATOM 649 C CA . ARG A 1 84 ? -18.012 12.293 3.740 1.00 57.56 84 ARG A CA 1
ATOM 650 C C . ARG A 1 84 ? -17.730 13.554 4.543 1.00 57.56 84 ARG A C 1
ATOM 652 O O . ARG A 1 84 ? -18.614 13.912 5.349 1.00 57.56 84 ARG A O 1
#